Protein AF-A0A354ZIT4-F1 (afdb_monomer_lite)

Sequence (158 aa):
MIDQELSLCSELLLATRAQRTAIVSGDVLRLAQLVSRAEETIRKVRDIEVSIAELAGRFAIESGGERCNDPEAAMAALVASLEEASRAELGKSKSRIAGLLSDIAAANAVNAGLLGDALSYIDNIVRLIASADEDNSIYSRLGILDRKASSAAVDDTA

Secondary structure (DSSP, 8-state):
-HHHHHHHHHHHHHHHHHHHHHHHHT-HHHHHHHHHHHHHHHHHHHHHHHHHHHHHHHHHHHTT------HHHHHHHHHHTS-HHHHHHHHHHHHHHHHHHHHHHHHHHHHHHHHHHHHHHHHHHHHHHHHHHHHTHHHHHHHHHHHHHHHHHHHTT-

Foldseek 3Di:
DLVVLLVLLVVLLVLLLVLVVCLVVVVVVSNVVSVVSNVVSVVVNVVVVVVLLVVLQVVCVVVVHDRPPDSVVSNVVVLVPDDPVVNVVVVVSVVSSVVSVVSSVVSNVVSVVSVVVVVVVVVVVVVVVVVVVVVVVVVVVVVVVVVVVVVVVVVVPD

pLDDT: mean 84.12, std 15.26, range [42.34, 97.25]

Structure (mmCIF, N/CA/C/O backbone):
data_AF-A0A354ZIT4-F1
#
_entry.id   AF-A0A354ZIT4-F1
#
loop_
_atom_site.group_PDB
_atom_site.id
_atom_site.type_symbol
_atom_site.label_atom_id
_atom_site.label_alt_id
_atom_site.label_comp_id
_atom_site.label_asym_id
_atom_site.label_entity_id
_atom_site.label_seq_id
_atom_site.pdbx_PDB_ins_code
_atom_site.Cartn_x
_atom_site.Cartn_y
_atom_site.Cartn_z
_atom_site.occupancy
_atom_site.B_iso_or_equiv
_atom_site.auth_seq_id
_atom_site.auth_comp_id
_atom_site.auth_asym_id
_atom_site.auth_atom_id
_atom_site.pdbx_PDB_model_num
ATOM 1 N N . MET A 1 1 ? -7.933 -8.165 13.883 1.00 79.56 1 MET A N 1
ATOM 2 C CA . MET A 1 1 ? -8.253 -7.428 12.637 1.00 79.56 1 MET A CA 1
ATOM 3 C C . MET A 1 1 ? -7.262 -6.295 12.412 1.00 79.56 1 MET A C 1
ATOM 5 O O . MET A 1 1 ? -6.550 -6.352 11.426 1.00 79.56 1 MET A O 1
ATOM 9 N N . ILE A 1 2 ? -7.103 -5.359 13.352 1.00 85.25 2 ILE A N 1
ATOM 10 C CA . ILE A 1 2 ? -6.092 -4.284 13.249 1.00 85.25 2 ILE A CA 1
ATOM 11 C C . ILE A 1 2 ? -4.645 -4.796 13.185 1.00 85.25 2 ILE A C 1
ATOM 13 O O . ILE A 1 2 ? -3.869 -4.309 12.373 1.00 85.25 2 ILE A O 1
ATOM 17 N N . ASP A 1 3 ? -4.272 -5.817 13.963 1.00 87.56 3 ASP A N 1
ATOM 18 C CA . ASP A 1 3 ? -2.912 -6.383 13.865 1.00 87.56 3 ASP A CA 1
ATOM 19 C C . ASP A 1 3 ? -2.645 -7.037 12.503 1.00 87.56 3 ASP A C 1
ATOM 21 O O . ASP A 1 3 ? -1.522 -7.036 11.999 1.00 87.56 3 ASP A O 1
ATOM 25 N N . GLN A 1 4 ? -3.700 -7.568 11.881 1.00 90.00 4 GLN A N 1
ATOM 26 C CA . GLN A 1 4 ? -3.634 -8.147 10.545 1.00 90.00 4 GLN A CA 1
ATOM 27 C C . GLN A 1 4 ? -3.491 -7.050 9.483 1.00 90.00 4 GLN A C 1
ATOM 29 O O . GLN A 1 4 ? -2.660 -7.184 8.592 1.00 90.00 4 GLN A O 1
ATOM 34 N N . GLU A 1 5 ? -4.232 -5.948 9.611 1.00 91.19 5 GLU A N 1
ATOM 35 C CA . GLU A 1 5 ? -4.075 -4.752 8.777 1.00 91.19 5 GLU A CA 1
ATOM 36 C C . GLU A 1 5 ? -2.648 -4.194 8.876 1.00 91.19 5 GLU A C 1
ATOM 38 O O . GLU A 1 5 ? -1.978 -4.007 7.865 1.00 91.19 5 GLU A O 1
ATOM 43 N N . LEU A 1 6 ? -2.122 -4.055 10.097 1.00 91.75 6 LEU A N 1
ATOM 44 C CA . LEU A 1 6 ? -0.750 -3.617 10.350 1.00 91.75 6 LEU A CA 1
ATOM 45 C C . LEU A 1 6 ? 0.291 -4.534 9.683 1.00 91.75 6 LEU A C 1
ATOM 47 O O . LEU A 1 6 ? 1.276 -4.058 9.103 1.00 91.75 6 LEU A O 1
ATOM 51 N N . SER A 1 7 ? 0.088 -5.851 9.763 1.00 93.81 7 SER A N 1
ATOM 52 C CA . SER A 1 7 ? 0.953 -6.837 9.114 1.00 93.81 7 SER A CA 1
ATOM 53 C C . SER A 1 7 ? 0.910 -6.708 7.589 1.00 93.81 7 SER A C 1
ATOM 55 O O . SER A 1 7 ? 1.969 -6.704 6.960 1.00 93.81 7 SER A O 1
ATOM 57 N N . LEU A 1 8 ? -0.276 -6.525 7.005 1.00 94.31 8 LEU A N 1
ATOM 58 C CA . LEU A 1 8 ? -0.449 -6.338 5.563 1.00 94.31 8 LEU A CA 1
ATOM 59 C C . LEU A 1 8 ? 0.141 -5.009 5.077 1.00 94.31 8 LEU A C 1
ATOM 61 O O . LEU A 1 8 ? 0.819 -4.991 4.054 1.00 94.31 8 LEU A O 1
ATOM 65 N N . CYS A 1 9 ? -0.020 -3.910 5.819 1.00 93.50 9 CYS A N 1
ATOM 66 C CA . CYS A 1 9 ? 0.639 -2.639 5.501 1.00 93.50 9 CYS A CA 1
ATOM 67 C C . CYS A 1 9 ? 2.168 -2.777 5.537 1.00 93.50 9 CYS A C 1
ATOM 69 O O . CYS A 1 9 ? 2.870 -2.231 4.687 1.00 93.50 9 CYS A O 1
ATOM 71 N N . SER A 1 10 ? 2.700 -3.549 6.486 1.00 94.81 10 SER A N 1
ATOM 72 C CA . SER A 1 10 ? 4.139 -3.825 6.551 1.00 94.81 10 SER A CA 1
ATOM 73 C C . SER A 1 10 ? 4.609 -4.650 5.344 1.00 94.81 10 SER A C 1
ATOM 75 O O . SER A 1 10 ? 5.647 -4.349 4.755 1.00 94.81 10 SER A O 1
ATOM 77 N N . GLU A 1 11 ? 3.838 -5.661 4.935 1.00 94.81 11 GLU A N 1
ATOM 78 C CA . GLU A 1 11 ? 4.112 -6.462 3.736 1.00 94.81 11 GLU A CA 1
ATOM 79 C C . GLU A 1 11 ? 4.060 -5.616 2.456 1.00 94.81 11 GLU A C 1
ATOM 81 O O . GLU A 1 11 ? 4.960 -5.707 1.616 1.00 94.81 11 GLU A O 1
ATOM 86 N N . LEU A 1 12 ? 3.054 -4.748 2.331 1.00 95.19 12 LEU A N 1
ATOM 87 C CA . LEU A 1 12 ? 2.901 -3.836 1.201 1.00 95.19 12 LEU A CA 1
ATOM 88 C C . LEU A 1 12 ? 4.093 -2.881 1.093 1.00 95.19 12 LEU A C 1
ATOM 90 O O . LEU A 1 12 ? 4.613 -2.660 -0.002 1.00 95.19 12 LEU A O 1
ATOM 94 N N . LEU A 1 13 ? 4.581 -2.363 2.223 1.00 95.19 13 LEU A N 1
ATOM 95 C CA . LEU A 1 13 ? 5.775 -1.522 2.256 1.00 95.19 13 LEU A CA 1
ATOM 96 C C . LEU A 1 13 ? 7.020 -2.276 1.778 1.00 95.19 13 LEU A C 1
ATOM 98 O O . LEU A 1 13 ? 7.807 -1.735 0.998 1.00 95.19 13 LEU A O 1
ATOM 102 N N . LEU A 1 14 ? 7.201 -3.526 2.208 1.00 94.38 14 LEU A N 1
ATOM 103 C CA . LEU A 1 14 ? 8.316 -4.360 1.752 1.00 94.38 14 LEU A CA 1
ATOM 104 C C . LEU A 1 14 ? 8.240 -4.628 0.245 1.00 94.38 14 LEU A C 1
ATOM 106 O O . LEU A 1 14 ? 9.249 -4.478 -0.446 1.00 94.38 14 LEU A O 1
ATOM 110 N N . ALA A 1 15 ? 7.056 -4.966 -0.275 1.00 93.38 15 ALA A N 1
ATOM 111 C CA . ALA A 1 15 ? 6.841 -5.167 -1.706 1.00 93.38 15 ALA A CA 1
ATOM 112 C C . ALA A 1 15 ? 7.142 -3.887 -2.503 1.00 93.38 15 ALA A C 1
ATOM 114 O O . ALA A 1 15 ? 7.921 -3.925 -3.454 1.00 93.38 15 ALA A O 1
ATOM 115 N N . THR A 1 16 ? 6.615 -2.743 -2.058 1.00 94.00 16 THR A N 1
ATOM 116 C CA . THR A 1 16 ? 6.827 -1.429 -2.693 1.00 94.00 16 THR A CA 1
ATOM 117 C C . THR A 1 16 ? 8.307 -1.042 -2.695 1.00 94.00 16 THR A C 1
ATOM 119 O O . THR A 1 16 ? 8.842 -0.599 -3.708 1.00 94.00 16 THR A O 1
ATOM 122 N N . ARG A 1 17 ? 9.034 -1.271 -1.594 1.00 94.50 17 ARG A N 1
ATOM 123 C CA . ARG A 1 17 ? 10.485 -1.015 -1.543 1.00 94.50 17 ARG A CA 1
ATOM 124 C C . ARG A 1 17 ? 11.274 -1.957 -2.456 1.00 94.50 17 ARG A C 1
ATOM 126 O O . ARG A 1 17 ? 12.231 -1.520 -3.089 1.00 94.50 17 ARG A O 1
ATOM 133 N N . ALA A 1 18 ? 10.875 -3.225 -2.557 1.00 94.50 18 ALA A N 1
ATOM 134 C CA . ALA A 1 18 ? 11.535 -4.202 -3.423 1.00 94.50 18 ALA A CA 1
ATOM 135 C C . ALA A 1 18 ? 11.366 -3.890 -4.921 1.00 94.50 18 ALA A C 1
ATOM 137 O O . ALA A 1 18 ? 12.249 -4.229 -5.713 1.00 94.50 18 ALA A O 1
ATOM 138 N N . GLN A 1 19 ? 10.276 -3.217 -5.314 1.00 95.81 19 GLN A N 1
ATOM 139 C CA . GLN A 1 19 ? 10.062 -2.784 -6.701 1.00 95.81 19 GLN A CA 1
ATOM 140 C C . GLN A 1 19 ? 11.189 -1.869 -7.180 1.00 95.81 19 GLN A C 1
ATOM 142 O O . GLN A 1 19 ? 11.637 -2.024 -8.310 1.00 95.81 19 GLN A O 1
ATOM 147 N N . ARG A 1 20 ? 11.726 -0.993 -6.317 1.00 94.50 20 ARG A N 1
ATOM 148 C CA . ARG A 1 20 ? 12.855 -0.114 -6.660 1.00 94.50 20 ARG A CA 1
ATOM 149 C C . ARG A 1 20 ? 14.040 -0.894 -7.224 1.00 94.50 20 ARG A C 1
ATOM 151 O O . ARG A 1 20 ? 14.607 -0.502 -8.238 1.00 94.50 20 ARG A O 1
ATOM 158 N N . THR A 1 21 ? 14.421 -1.992 -6.572 1.00 93.75 21 THR A N 1
ATOM 159 C CA . THR A 1 21 ? 15.537 -2.827 -7.032 1.00 93.75 21 THR A CA 1
ATOM 160 C C . THR A 1 21 ? 15.233 -3.439 -8.395 1.00 93.75 21 THR A C 1
ATOM 162 O O . THR A 1 21 ? 16.090 -3.387 -9.270 1.00 93.75 21 THR A O 1
ATOM 165 N N . ALA A 1 22 ? 14.014 -3.954 -8.593 1.00 93.75 22 ALA A N 1
ATOM 166 C CA . ALA A 1 22 ? 13.593 -4.516 -9.874 1.00 93.75 22 ALA A CA 1
ATOM 167 C C . ALA A 1 22 ? 13.631 -3.461 -10.996 1.00 93.75 22 ALA A C 1
ATOM 169 O O . ALA A 1 22 ? 14.234 -3.718 -12.036 1.00 93.75 22 ALA A O 1
ATOM 170 N N . ILE A 1 23 ? 13.098 -2.258 -10.742 1.00 94.12 23 ILE A N 1
ATOM 171 C CA . ILE A 1 23 ? 13.099 -1.118 -11.674 1.00 94.12 23 ILE A CA 1
ATOM 172 C C . ILE A 1 23 ? 14.528 -0.756 -12.088 1.00 94.12 23 ILE A C 1
ATOM 174 O O . ILE A 1 23 ? 14.829 -0.720 -13.276 1.00 94.12 23 ILE A O 1
ATOM 178 N N . VAL A 1 24 ? 15.427 -0.545 -11.121 1.00 93.50 24 VAL A N 1
ATOM 179 C CA . VAL A 1 24 ? 16.822 -0.158 -11.403 1.00 93.50 24 VAL A CA 1
ATOM 180 C C . VAL A 1 24 ? 17.573 -1.249 -12.171 1.00 93.50 24 VAL A C 1
ATOM 182 O O . VAL A 1 24 ? 18.397 -0.938 -13.024 1.00 93.50 24 VAL A O 1
ATOM 185 N N . SER A 1 25 ? 17.291 -2.524 -11.896 1.00 94.12 25 SER A N 1
ATOM 186 C CA . SER A 1 25 ? 17.900 -3.648 -12.619 1.00 94.12 25 SER A CA 1
ATOM 187 C C . SER A 1 25 ? 17.276 -3.939 -13.990 1.00 94.12 25 SER A C 1
ATOM 189 O O . SER A 1 25 ? 17.788 -4.794 -14.708 1.00 94.12 25 SER A O 1
ATOM 191 N N . GLY A 1 26 ? 16.167 -3.279 -14.346 1.00 91.38 26 GLY A N 1
ATOM 192 C CA . GLY A 1 26 ? 15.403 -3.588 -15.558 1.00 91.38 26 GLY A CA 1
ATOM 193 C C . GLY A 1 26 ? 14.711 -4.958 -15.532 1.00 91.38 26 GLY A C 1
ATOM 194 O O . GLY A 1 26 ? 14.322 -5.469 -16.580 1.00 91.38 26 GLY A O 1
ATOM 195 N N . ASP A 1 27 ? 14.548 -5.574 -14.357 1.00 96.12 27 ASP A N 1
ATOM 196 C CA . ASP A 1 27 ? 13.903 -6.880 -14.201 1.00 96.12 27 ASP A CA 1
ATOM 197 C C . ASP A 1 27 ? 12.375 -6.724 -14.224 1.00 96.12 27 ASP A C 1
ATOM 199 O O . ASP A 1 27 ? 11.698 -6.634 -13.193 1.00 96.12 27 ASP A O 1
ATOM 203 N N . VAL A 1 28 ? 11.832 -6.658 -15.441 1.00 93.88 28 VAL A N 1
ATOM 204 C CA . VAL A 1 28 ? 10.401 -6.444 -15.696 1.00 93.88 28 VAL A CA 1
ATOM 205 C C . VAL A 1 28 ? 9.547 -7.597 -15.158 1.00 93.88 28 VAL A C 1
ATOM 207 O O . VAL A 1 28 ? 8.448 -7.365 -14.653 1.00 93.88 28 VAL A O 1
ATOM 210 N N . LEU A 1 29 ? 10.046 -8.837 -15.211 1.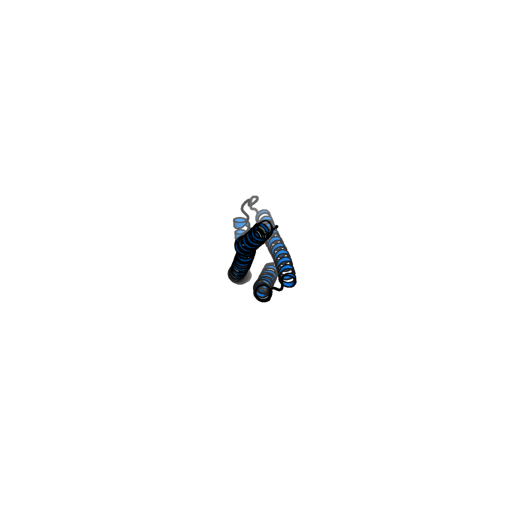00 96.12 29 LEU A N 1
ATOM 211 C CA . LEU A 1 29 ? 9.315 -10.012 -14.724 1.00 96.12 29 LEU A CA 1
ATOM 212 C C . LEU A 1 29 ? 9.150 -9.965 -13.205 1.00 96.12 29 LEU A C 1
ATOM 214 O O . LEU A 1 29 ? 8.042 -10.134 -12.689 1.00 96.12 29 LEU A O 1
ATOM 218 N N . ARG A 1 30 ? 10.235 -9.682 -12.480 1.00 94.94 30 ARG A N 1
ATOM 219 C CA . ARG A 1 30 ? 10.184 -9.506 -11.028 1.00 94.94 30 ARG A CA 1
ATOM 220 C C . ARG A 1 30 ? 9.340 -8.301 -10.634 1.00 94.94 30 ARG A C 1
ATOM 222 O O . ARG A 1 30 ? 8.608 -8.377 -9.647 1.00 94.94 30 ARG A O 1
ATOM 229 N N . LEU A 1 31 ? 9.411 -7.206 -11.391 1.00 95.06 31 LEU A N 1
ATOM 230 C CA . LEU A 1 31 ? 8.566 -6.039 -11.155 1.00 95.06 31 LEU A CA 1
ATOM 231 C C . LEU A 1 31 ? 7.076 -6.402 -11.259 1.00 95.06 31 LEU A C 1
ATOM 233 O O . LEU A 1 31 ? 6.318 -6.094 -10.342 1.00 95.06 31 LEU A O 1
ATOM 237 N N . ALA A 1 32 ? 6.669 -7.130 -12.303 1.00 95.00 32 ALA A N 1
ATOM 238 C CA . ALA A 1 32 ? 5.284 -7.572 -12.483 1.00 95.00 32 ALA A CA 1
ATOM 239 C C . ALA A 1 32 ? 4.788 -8.471 -11.333 1.00 95.00 32 ALA A C 1
ATOM 241 O O . ALA A 1 32 ? 3.664 -8.309 -10.849 1.00 95.00 32 ALA A O 1
ATOM 242 N N . GLN A 1 33 ? 5.637 -9.381 -10.842 1.00 96.94 33 GLN A N 1
ATOM 243 C CA . GLN A 1 33 ? 5.322 -10.220 -9.678 1.00 96.94 33 GLN A CA 1
ATOM 244 C C . GLN A 1 33 ? 5.124 -9.388 -8.403 1.00 96.94 33 GLN A C 1
ATOM 246 O O . GLN A 1 33 ? 4.176 -9.615 -7.651 1.00 96.94 33 GLN A O 1
ATOM 251 N N . LEU A 1 34 ? 6.001 -8.409 -8.160 1.00 95.75 34 LEU A N 1
ATOM 252 C CA . LEU A 1 34 ? 5.914 -7.527 -6.994 1.00 95.75 34 LEU A CA 1
ATOM 253 C C . LEU A 1 34 ? 4.674 -6.629 -7.038 1.00 95.75 34 LEU A C 1
ATOM 255 O O . LEU A 1 34 ? 4.055 -6.411 -5.999 1.00 95.75 34 LEU A O 1
ATOM 259 N N . VAL A 1 35 ? 4.302 -6.127 -8.218 1.00 94.94 35 VAL A N 1
ATOM 260 C CA . VAL A 1 35 ? 3.062 -5.360 -8.420 1.00 94.94 35 VAL A CA 1
ATOM 261 C C . VAL A 1 35 ? 1.841 -6.235 -8.150 1.00 94.94 35 VAL A C 1
ATOM 263 O O . VAL A 1 35 ? 1.003 -5.859 -7.338 1.00 94.94 35 VAL A O 1
ATOM 266 N N . SER A 1 36 ? 1.788 -7.441 -8.721 1.00 95.62 36 SER A N 1
ATOM 267 C CA . SER A 1 36 ? 0.669 -8.373 -8.502 1.00 95.62 36 SER A CA 1
ATOM 268 C C . SER A 1 36 ? 0.479 -8.704 -7.017 1.00 95.62 36 SER A C 1
ATOM 270 O O . SER A 1 36 ? -0.643 -8.709 -6.509 1.00 95.62 36 SER A O 1
ATOM 272 N N . ARG A 1 37 ? 1.585 -8.926 -6.289 1.00 95.06 37 ARG A N 1
ATOM 273 C CA . ARG A 1 37 ? 1.556 -9.134 -4.835 1.00 95.06 37 ARG A CA 1
ATOM 274 C C . ARG A 1 37 ? 1.041 -7.901 -4.096 1.00 95.06 37 ARG A C 1
ATOM 276 O O . ARG A 1 37 ? 0.198 -8.042 -3.219 1.00 95.06 37 ARG A O 1
ATOM 283 N N . ALA A 1 38 ? 1.517 -6.707 -4.449 1.00 94.62 38 ALA A N 1
ATOM 284 C CA . ALA A 1 38 ? 1.052 -5.462 -3.842 1.00 94.62 38 ALA A CA 1
ATOM 285 C C . ALA A 1 38 ? -0.460 -5.257 -4.047 1.00 94.62 38 ALA A C 1
ATOM 287 O O . ALA A 1 38 ? -1.164 -4.935 -3.095 1.00 94.62 38 ALA A O 1
ATOM 288 N N . GLU A 1 39 ? -0.981 -5.517 -5.248 1.00 95.50 39 GLU A N 1
ATOM 289 C CA . GLU A 1 39 ? -2.417 -5.436 -5.550 1.00 95.50 39 GLU A CA 1
ATOM 290 C C . GLU A 1 39 ? -3.252 -6.445 -4.755 1.00 95.50 39 GLU A C 1
ATOM 292 O O . GLU A 1 39 ? -4.370 -6.143 -4.333 1.00 95.50 39 GLU A O 1
ATOM 297 N N . GLU A 1 40 ? -2.739 -7.659 -4.551 1.00 96.19 40 GLU A N 1
ATOM 298 C CA . GLU A 1 40 ? -3.389 -8.654 -3.697 1.00 96.19 40 GLU A CA 1
ATOM 299 C C . GLU A 1 40 ? -3.407 -8.207 -2.230 1.00 96.19 40 GLU A C 1
ATOM 301 O O . GLU A 1 40 ? -4.441 -8.299 -1.568 1.00 96.19 40 GLU A O 1
ATOM 306 N N . THR A 1 41 ? -2.293 -7.672 -1.724 1.00 93.94 41 THR A N 1
ATOM 307 C CA . THR A 1 41 ? -2.214 -7.133 -0.362 1.00 93.94 41 THR A CA 1
ATOM 308 C C . THR A 1 41 ? -3.167 -5.951 -0.171 1.00 93.94 41 THR A C 1
ATOM 310 O O . THR A 1 41 ? -3.874 -5.912 0.831 1.00 93.94 41 THR A O 1
ATOM 313 N N . ILE A 1 42 ? -3.264 -5.032 -1.139 1.00 93.88 42 ILE A N 1
ATOM 314 C CA . ILE A 1 42 ? -4.208 -3.900 -1.102 1.00 93.88 42 ILE A CA 1
ATOM 315 C C . ILE A 1 42 ? -5.657 -4.393 -1.025 1.00 93.88 42 ILE A C 1
ATOM 317 O O . ILE A 1 42 ? -6.437 -3.877 -0.226 1.00 93.88 42 ILE A O 1
ATOM 321 N N . ARG A 1 43 ? -6.019 -5.418 -1.809 1.00 95.25 43 ARG A N 1
ATOM 322 C CA . ARG A 1 43 ? -7.354 -6.032 -1.734 1.00 95.25 43 ARG A CA 1
ATOM 323 C C . ARG A 1 43 ? -7.646 -6.577 -0.335 1.00 95.25 43 ARG A C 1
ATOM 325 O O . ARG A 1 43 ? -8.686 -6.257 0.225 1.00 95.25 43 ARG A O 1
ATOM 332 N N . LYS A 1 44 ? -6.696 -7.296 0.270 1.00 94.69 44 LYS A N 1
ATOM 333 C CA . LYS A 1 44 ? -6.840 -7.823 1.639 1.00 94.69 44 LYS A CA 1
ATOM 334 C C . LYS A 1 44 ? -6.986 -6.720 2.691 1.00 94.69 44 LYS A C 1
ATOM 336 O O . LYS A 1 44 ? -7.776 -6.879 3.615 1.00 94.69 44 LYS A O 1
ATOM 341 N N . VAL A 1 45 ? -6.241 -5.617 2.565 1.00 93.25 45 VAL A N 1
ATOM 342 C CA . VAL A 1 45 ? -6.387 -4.451 3.458 1.00 93.25 45 VAL A CA 1
ATOM 343 C C . VAL A 1 45 ? -7.799 -3.882 3.344 1.00 93.25 45 VAL A C 1
ATOM 345 O O . VAL A 1 45 ? -8.474 -3.727 4.358 1.00 93.25 45 VAL A O 1
ATOM 348 N N . ARG A 1 46 ? -8.288 -3.675 2.116 1.00 92.69 46 ARG A N 1
ATOM 349 C CA . ARG A 1 46 ? -9.644 -3.172 1.870 1.00 92.69 46 ARG A CA 1
ATOM 350 C C . ARG A 1 46 ? -10.724 -4.082 2.460 1.00 92.69 46 ARG A C 1
ATOM 352 O O . ARG A 1 46 ? -11.676 -3.587 3.055 1.00 92.69 46 ARG A O 1
ATOM 359 N N . ASP A 1 47 ? -10.581 -5.398 2.323 1.00 94.12 47 ASP A N 1
ATOM 360 C CA . ASP A 1 47 ? -11.539 -6.358 2.886 1.00 94.12 47 ASP A CA 1
ATOM 361 C C . ASP A 1 47 ? -11.589 -6.275 4.422 1.00 94.12 47 ASP A C 1
ATOM 363 O O . ASP A 1 47 ? -12.664 -6.373 5.024 1.00 94.12 47 ASP A O 1
ATOM 367 N N . ILE A 1 48 ? -10.440 -6.044 5.071 1.00 92.19 48 ILE A N 1
ATOM 368 C CA . ILE A 1 48 ? -10.377 -5.810 6.518 1.00 92.19 48 ILE A CA 1
ATOM 369 C C . ILE A 1 48 ? -11.064 -4.495 6.880 1.00 92.19 48 ILE A C 1
ATOM 371 O O . ILE A 1 48 ? -11.891 -4.500 7.787 1.00 92.19 48 ILE A O 1
ATOM 375 N N . GLU A 1 49 ? -10.782 -3.398 6.177 1.00 90.12 49 GLU A N 1
ATOM 376 C CA . GLU A 1 49 ? -11.414 -2.096 6.433 1.00 90.12 49 GLU A CA 1
ATOM 377 C C . GLU A 1 49 ? -12.945 -2.176 6.329 1.00 90.12 49 GLU A C 1
ATOM 379 O O . GLU A 1 49 ? -13.652 -1.709 7.226 1.00 90.12 49 GLU A O 1
ATOM 384 N N . VAL A 1 50 ? -13.461 -2.843 5.290 1.00 91.69 50 VAL A N 1
ATOM 385 C CA . VAL A 1 50 ? -14.900 -3.105 5.124 1.00 91.69 50 VAL A CA 1
ATOM 386 C C . VAL A 1 50 ? -15.437 -3.919 6.300 1.00 91.69 50 VAL A C 1
ATOM 388 O O . VAL A 1 50 ? -16.437 -3.539 6.906 1.00 91.69 50 VAL A O 1
ATOM 391 N N . SER A 1 51 ? -14.744 -4.990 6.687 1.00 90.88 51 SER A N 1
ATOM 392 C CA . SER A 1 51 ? -15.161 -5.840 7.807 1.00 90.88 51 SER A CA 1
ATOM 393 C C . SER A 1 51 ? -15.180 -5.085 9.147 1.00 90.88 51 SER A C 1
ATOM 395 O O . SER A 1 51 ? -16.053 -5.326 9.985 1.00 90.88 51 SER A O 1
ATOM 397 N N . ILE A 1 52 ? -14.231 -4.166 9.374 1.00 88.75 52 ILE A N 1
ATOM 398 C CA . ILE A 1 52 ? -14.199 -3.312 10.572 1.00 88.75 52 ILE A CA 1
ATOM 399 C C . ILE A 1 52 ? -15.377 -2.326 10.537 1.00 88.75 52 ILE A C 1
ATOM 401 O O . ILE A 1 52 ? -16.058 -2.161 11.551 1.00 88.75 52 ILE A O 1
ATOM 405 N N . ALA A 1 53 ? -15.663 -1.709 9.388 1.00 87.56 53 ALA A N 1
ATOM 406 C CA . ALA A 1 53 ? -16.806 -0.810 9.231 1.00 87.56 53 ALA A CA 1
ATOM 407 C C . ALA A 1 53 ? -18.148 -1.531 9.468 1.00 87.56 53 ALA A C 1
ATOM 409 O O . ALA A 1 53 ? -19.013 -1.016 10.174 1.00 87.56 53 ALA A O 1
ATOM 410 N N . GLU A 1 54 ? -18.306 -2.755 8.960 1.00 89.50 54 GLU A N 1
ATOM 411 C CA . GLU A 1 54 ? -19.488 -3.590 9.208 1.00 89.50 54 GLU A CA 1
ATOM 412 C C . GLU A 1 54 ? -19.644 -3.975 10.684 1.00 89.50 54 GLU A C 1
ATOM 414 O O . GLU A 1 54 ? -20.761 -4.057 11.201 1.00 89.50 54 GLU A O 1
ATOM 419 N N . LEU A 1 55 ? -18.537 -4.239 11.384 1.00 89.00 55 LEU A N 1
ATOM 420 C CA . LEU A 1 55 ? -18.554 -4.510 12.821 1.00 89.00 55 LEU A CA 1
ATOM 421 C C . LEU A 1 55 ? -18.978 -3.268 13.614 1.00 89.00 55 LEU A C 1
ATOM 423 O O . LEU A 1 55 ? -19.838 -3.374 14.486 1.00 89.00 55 LEU A O 1
ATOM 427 N N . ALA A 1 56 ? -18.443 -2.095 13.272 1.00 87.19 56 ALA A N 1
ATOM 428 C CA . ALA A 1 56 ? -18.843 -0.829 13.880 1.00 87.19 56 ALA A CA 1
ATOM 429 C C . ALA A 1 56 ? -20.327 -0.509 13.630 1.00 87.19 56 ALA A C 1
ATOM 431 O O . ALA A 1 56 ? -21.044 -0.127 14.553 1.00 87.19 56 ALA A O 1
ATOM 432 N N . GLY A 1 57 ? -20.815 -0.733 12.406 1.00 86.12 57 GLY A N 1
ATOM 433 C CA . GLY A 1 57 ? -22.224 -0.545 12.057 1.00 86.12 57 GLY A CA 1
ATOM 434 C C . GLY A 1 57 ? -23.163 -1.468 12.838 1.00 86.12 57 GLY A C 1
ATOM 435 O O . GLY A 1 57 ? -24.180 -1.012 13.359 1.00 86.12 57 GLY A O 1
ATOM 436 N N . ARG A 1 58 ? -22.812 -2.755 12.981 1.00 87.00 58 ARG A N 1
ATOM 437 C CA . ARG A 1 58 ? -23.575 -3.707 13.810 1.00 87.00 58 ARG A CA 1
ATOM 438 C C . ARG A 1 58 ? -23.615 -3.281 15.274 1.00 87.00 58 ARG A C 1
ATOM 440 O O . ARG A 1 58 ? -24.693 -3.238 15.859 1.00 87.00 58 ARG A O 1
ATOM 447 N N . PHE A 1 59 ? -22.469 -2.889 15.825 1.00 86.12 59 PHE A N 1
ATOM 448 C CA . PHE A 1 59 ? -22.375 -2.407 17.200 1.00 86.12 59 PHE A CA 1
ATOM 449 C C . PHE A 1 59 ? -23.270 -1.184 17.459 1.00 86.12 59 PHE A C 1
ATOM 451 O O . PHE A 1 59 ? -23.948 -1.119 18.485 1.00 86.12 59 PHE A O 1
ATOM 458 N N . ALA A 1 60 ? -23.317 -0.231 16.521 1.00 82.75 60 ALA A N 1
ATOM 459 C CA . ALA A 1 60 ? -24.157 0.961 16.638 1.00 82.75 60 ALA A CA 1
ATOM 460 C C . ALA A 1 60 ? -25.662 0.627 16.687 1.00 82.75 60 ALA A C 1
ATOM 462 O O . ALA A 1 60 ? -26.401 1.243 17.455 1.00 82.75 60 ALA A O 1
ATOM 463 N N . ILE A 1 61 ? -26.104 -0.374 15.915 1.00 82.81 61 ILE A N 1
ATOM 464 C CA . ILE A 1 61 ? -27.493 -0.863 15.920 1.00 82.81 61 ILE A CA 1
ATOM 465 C C . ILE A 1 61 ? -27.815 -1.573 17.245 1.00 82.81 61 ILE A C 1
ATOM 467 O O . ILE A 1 61 ? -28.856 -1.324 17.848 1.00 82.81 61 ILE A O 1
ATOM 471 N N . GLU A 1 62 ? -26.924 -2.450 17.713 1.00 83.88 62 GLU A N 1
ATOM 472 C CA . GLU A 1 62 ? -27.122 -3.237 18.941 1.00 83.88 62 GLU A CA 1
ATOM 473 C C . GLU A 1 62 ? -27.106 -2.375 20.211 1.00 83.88 62 GLU A C 1
ATOM 475 O O . GLU A 1 62 ? -27.819 -2.668 21.169 1.00 83.88 62 GLU A O 1
ATOM 480 N N . SER A 1 63 ? -26.354 -1.272 20.203 1.00 76.75 63 SER A N 1
ATOM 481 C CA . SER A 1 63 ? -26.231 -0.342 21.334 1.00 76.75 63 SER A CA 1
ATOM 482 C C . SER A 1 63 ? -27.422 0.622 21.483 1.00 76.75 63 SER A C 1
ATOM 484 O O . SER A 1 63 ? -27.347 1.583 22.247 1.00 76.75 63 SER A O 1
ATOM 486 N N . GLY A 1 64 ? -28.529 0.377 20.771 1.00 65.06 64 GLY A N 1
ATOM 487 C CA . GLY A 1 64 ? -29.770 1.152 20.876 1.00 65.06 64 GLY A CA 1
ATOM 488 C C . GLY A 1 64 ? -29.821 2.412 20.007 1.00 65.06 64 GLY A C 1
ATOM 489 O O . GLY A 1 64 ? -30.701 3.249 20.210 1.00 65.06 64 GLY A O 1
ATOM 490 N N . GLY A 1 65 ? -28.894 2.562 19.056 1.00 63.09 65 GLY A N 1
ATOM 491 C CA . GLY A 1 65 ? -28.907 3.640 18.070 1.00 63.09 65 GLY A CA 1
ATOM 492 C C . GLY A 1 65 ? -29.804 3.335 16.866 1.00 63.09 65 GLY A C 1
ATOM 493 O O . GLY A 1 65 ? -30.014 2.182 16.489 1.00 63.09 65 GLY A O 1
ATOM 494 N N . GLU A 1 66 ? -30.310 4.388 16.220 1.00 58.78 66 GLU A N 1
ATOM 495 C CA . GLU A 1 66 ? -30.838 4.293 14.854 1.00 58.78 66 GLU A CA 1
ATOM 496 C C . GLU A 1 66 ? -29.737 3.774 13.912 1.00 58.78 66 GLU A C 1
ATOM 498 O O . GLU A 1 66 ? -28.551 3.911 14.223 1.00 58.78 66 GLU A O 1
ATOM 503 N N . ARG A 1 67 ? -30.097 3.188 12.755 1.00 58.25 67 ARG A N 1
ATOM 504 C CA . ARG A 1 67 ? -29.106 2.816 11.727 1.00 58.25 67 ARG A CA 1
ATOM 505 C C . ARG A 1 67 ? -28.205 4.022 11.468 1.00 58.25 67 ARG A C 1
ATOM 507 O O . ARG A 1 67 ? -28.629 4.997 10.851 1.00 58.25 67 ARG A O 1
ATOM 514 N N . CYS A 1 68 ? -26.971 3.950 11.954 1.00 57.47 68 CYS A N 1
ATOM 515 C CA . CYS A 1 68 ? -26.005 5.002 11.732 1.00 57.47 68 CYS A CA 1
ATOM 516 C C . CYS A 1 68 ? -25.589 4.900 10.264 1.00 57.47 68 CYS A C 1
ATOM 518 O O . CYS A 1 68 ? -24.831 4.011 9.884 1.00 57.47 68 CYS A O 1
ATOM 520 N N . ASN A 1 69 ? -26.159 5.763 9.421 1.00 66.31 69 ASN A N 1
ATOM 521 C CA . ASN A 1 69 ? -25.803 5.843 8.002 1.00 66.31 69 ASN A CA 1
ATOM 522 C C . ASN A 1 69 ? -24.398 6.438 7.797 1.00 66.31 69 ASN A C 1
ATOM 524 O O . ASN A 1 69 ? -23.904 6.452 6.673 1.00 66.31 69 ASN A O 1
ATOM 528 N N . ASP A 1 70 ? -23.773 6.925 8.872 1.00 79.69 70 ASP A N 1
ATOM 529 C CA . ASP A 1 70 ? -22.412 7.439 8.884 1.00 79.69 70 ASP A CA 1
ATOM 530 C C . ASP A 1 70 ? -21.442 6.402 9.498 1.00 79.69 70 ASP A C 1
ATOM 532 O O . ASP A 1 70 ? -21.479 6.151 10.710 1.00 79.69 70 ASP A O 1
ATOM 536 N N . PRO A 1 71 ? -20.564 5.781 8.687 1.00 77.31 71 PRO A N 1
ATOM 537 C CA . PRO A 1 71 ? -19.592 4.807 9.172 1.00 77.31 71 PRO A CA 1
ATOM 538 C C . PRO A 1 71 ? -18.553 5.417 10.125 1.00 77.31 71 PRO A C 1
ATOM 540 O O . PRO A 1 71 ? -18.039 4.701 10.988 1.00 77.31 71 PRO A O 1
ATOM 543 N N . GLU A 1 72 ? -18.254 6.717 10.024 1.00 82.12 72 GLU A N 1
ATOM 544 C CA . GLU A 1 72 ? -17.311 7.379 10.933 1.00 82.12 72 GLU A CA 1
ATOM 545 C C . GLU A 1 72 ? -17.907 7.519 12.335 1.00 82.12 72 GLU A C 1
ATOM 547 O O . GLU A 1 72 ? -17.255 7.177 13.326 1.00 82.12 72 GLU A O 1
ATOM 552 N N . ALA A 1 73 ? -19.170 7.936 12.428 1.00 82.06 73 ALA A N 1
ATOM 553 C CA . ALA A 1 73 ? -19.891 8.008 13.694 1.00 82.06 73 ALA A CA 1
ATOM 554 C C . ALA A 1 73 ? -20.064 6.623 14.347 1.00 82.06 73 ALA A C 1
ATOM 556 O O . ALA A 1 73 ? -19.856 6.484 15.557 1.00 82.06 73 ALA A O 1
ATOM 557 N N . ALA A 1 74 ? -20.361 5.580 13.563 1.00 83.88 74 ALA A N 1
ATOM 558 C CA . ALA A 1 74 ? -20.435 4.204 14.063 1.00 83.88 74 ALA A CA 1
ATOM 559 C C . ALA A 1 74 ? -19.086 3.725 14.632 1.00 83.88 74 ALA A C 1
ATOM 561 O O . ALA A 1 74 ? -19.025 3.116 15.703 1.00 83.88 74 ALA A O 1
ATOM 562 N N . MET A 1 75 ? -17.985 4.050 13.948 1.00 85.12 75 MET A N 1
ATOM 563 C CA . MET A 1 75 ? -16.634 3.746 14.417 1.00 85.12 75 MET A CA 1
ATOM 564 C C . MET A 1 75 ? -16.291 4.512 15.699 1.00 85.12 75 MET A C 1
ATOM 566 O O . MET A 1 75 ? -15.710 3.940 16.619 1.00 85.12 75 MET A O 1
ATOM 570 N N . ALA A 1 76 ? -16.655 5.792 15.790 1.00 85.38 76 ALA A N 1
ATOM 571 C CA .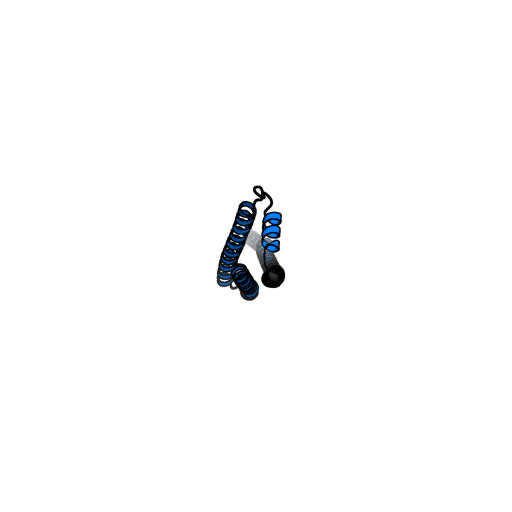 ALA A 1 76 ? -16.425 6.600 16.983 1.00 85.38 76 ALA A CA 1
ATOM 572 C C . ALA A 1 76 ? -17.168 6.036 18.205 1.00 85.38 76 ALA A C 1
ATOM 574 O O . ALA A 1 76 ? -16.580 5.937 19.283 1.00 85.38 76 ALA A O 1
ATOM 575 N N . ALA A 1 77 ? -18.419 5.600 18.026 1.00 84.25 77 ALA A N 1
ATOM 576 C CA . ALA A 1 77 ? -19.204 4.951 19.074 1.00 84.25 77 ALA A CA 1
ATOM 577 C C . ALA A 1 77 ? -18.564 3.634 19.547 1.00 84.25 77 ALA A C 1
ATOM 579 O O . ALA A 1 77 ? -18.416 3.425 20.752 1.00 84.25 77 ALA A O 1
ATOM 580 N N . LEU A 1 78 ? -18.109 2.790 18.612 1.00 86.06 78 LEU A N 1
ATOM 581 C CA . LEU A 1 78 ? -17.381 1.557 18.929 1.00 86.06 78 LEU A CA 1
ATOM 582 C C . LEU A 1 78 ? -16.085 1.842 19.704 1.00 86.06 78 LEU A C 1
ATOM 584 O O . LEU A 1 78 ? -15.756 1.147 20.657 1.00 86.06 78 LEU A O 1
ATOM 588 N N . VAL A 1 79 ? -15.327 2.871 19.322 1.00 87.25 79 VAL A N 1
ATOM 589 C CA . VAL A 1 79 ? -14.082 3.235 20.020 1.00 87.25 79 VAL A CA 1
ATOM 590 C C . VAL A 1 79 ? -14.359 3.803 21.416 1.00 87.25 79 VAL A C 1
ATOM 592 O O . VAL A 1 79 ? -13.586 3.567 22.351 1.00 87.25 79 VAL A O 1
ATOM 595 N N . ALA A 1 80 ? -15.457 4.541 21.576 1.00 87.19 80 ALA A N 1
ATOM 596 C CA . ALA A 1 80 ? -15.873 5.092 22.859 1.00 87.19 80 ALA A CA 1
ATOM 597 C C . ALA A 1 80 ? -16.284 3.997 23.856 1.00 87.19 80 ALA A C 1
ATOM 599 O O . ALA A 1 80 ? -16.019 4.148 25.047 1.00 87.19 80 ALA A O 1
ATOM 600 N N . SER A 1 81 ? -16.853 2.880 23.389 1.00 87.44 81 SER A N 1
ATOM 601 C CA . SER A 1 81 ? -17.249 1.760 24.253 1.00 87.44 81 SER A CA 1
ATOM 602 C C . SER A 1 81 ? -16.091 0.874 24.720 1.00 87.44 81 SER A C 1
ATOM 604 O O . SER A 1 81 ? -16.289 0.033 25.592 1.00 87.44 81 SER A O 1
ATOM 606 N N . LEU A 1 82 ? -14.894 1.022 24.143 1.00 89.25 82 LEU A N 1
ATOM 607 C CA . LEU A 1 82 ? -13.709 0.271 24.564 1.00 89.25 82 LEU A CA 1
ATOM 608 C C . LEU A 1 82 ? -13.173 0.780 25.906 1.00 89.25 82 LEU A C 1
ATOM 610 O O . LEU A 1 82 ? -13.207 1.980 26.191 1.00 89.25 82 LEU A O 1
ATOM 614 N N . GLU A 1 83 ? -12.593 -0.132 26.685 1.00 92.56 83 GLU A N 1
ATOM 615 C CA . GLU A 1 83 ? -11.809 0.212 27.871 1.00 92.56 83 GLU A CA 1
ATOM 616 C C . GLU A 1 83 ? -10.592 1.074 27.502 1.00 92.56 83 GLU A C 1
ATOM 618 O O . GLU A 1 83 ? -10.046 0.980 26.400 1.00 92.56 83 GLU A O 1
ATOM 623 N N . GLU A 1 84 ? -10.126 1.893 28.448 1.00 90.12 84 GLU A N 1
ATOM 624 C CA . GLU A 1 84 ? -9.037 2.852 28.218 1.00 90.12 84 GLU A CA 1
ATOM 625 C C . GLU A 1 84 ? -7.756 2.179 27.697 1.00 90.12 84 GLU A C 1
ATOM 627 O O . GLU A 1 84 ? -7.117 2.681 26.771 1.00 90.12 84 GLU A O 1
ATOM 632 N N . ALA A 1 85 ? -7.413 1.001 28.233 1.00 89.25 85 ALA A N 1
ATOM 633 C CA . ALA A 1 85 ? -6.253 0.229 27.791 1.00 89.25 85 ALA A CA 1
ATOM 634 C C . ALA A 1 85 ? -6.371 -0.194 26.315 1.00 89.25 85 ALA A C 1
ATOM 636 O O . ALA A 1 85 ? -5.453 0.042 25.527 1.00 89.25 85 ALA A O 1
ATOM 637 N N . SER A 1 86 ? -7.521 -0.747 25.919 1.00 88.19 86 SER A N 1
ATOM 638 C CA . SER A 1 86 ? -7.791 -1.169 24.539 1.00 88.19 86 SER A CA 1
ATOM 639 C C . SER A 1 86 ? -7.879 0.016 23.577 1.00 88.19 86 SER A C 1
ATOM 641 O O . SER A 1 86 ? -7.405 -0.066 22.444 1.00 88.19 86 SER A O 1
ATOM 643 N N . ARG A 1 87 ? -8.433 1.150 24.022 1.00 89.31 87 ARG A N 1
ATOM 644 C CA . ARG A 1 87 ? -8.478 2.387 23.232 1.00 89.31 87 ARG A CA 1
ATOM 645 C C . ARG A 1 87 ? -7.075 2.942 22.976 1.00 89.31 87 ARG A C 1
ATOM 647 O O . ARG A 1 87 ? -6.768 3.342 21.851 1.00 89.31 87 ARG A O 1
ATOM 654 N N . ALA A 1 88 ? -6.212 2.930 23.991 1.00 89.75 88 ALA A N 1
ATOM 655 C CA . ALA A 1 88 ? -4.824 3.359 23.862 1.00 89.75 88 ALA A CA 1
ATOM 656 C C . ALA A 1 88 ? -4.026 2.450 22.912 1.00 89.75 88 ALA A C 1
ATOM 658 O O . ALA A 1 88 ? -3.246 2.941 22.094 1.00 89.75 88 ALA A O 1
ATOM 659 N N . GLU A 1 89 ? -4.227 1.133 22.986 1.00 89.56 89 GLU A N 1
ATOM 660 C CA . GLU A 1 89 ? -3.597 0.169 22.078 1.00 89.56 89 GLU A CA 1
ATOM 661 C C . GLU A 1 89 ? -4.061 0.356 20.628 1.00 89.56 89 GLU A C 1
ATOM 663 O O . GLU A 1 89 ? -3.232 0.477 19.724 1.00 89.56 89 GLU A O 1
ATOM 668 N N . LEU A 1 90 ? -5.369 0.516 20.412 1.00 88.50 90 LEU A N 1
ATOM 669 C CA . LEU A 1 90 ? -5.935 0.849 19.107 1.00 88.50 90 LEU A CA 1
ATOM 670 C C . LEU A 1 90 ? -5.323 2.133 18.528 1.00 88.50 90 LEU A C 1
ATOM 672 O O . LEU A 1 90 ? -4.969 2.177 17.349 1.00 88.50 90 LEU A O 1
ATOM 676 N N . GLY A 1 91 ? -5.175 3.173 19.354 1.00 89.38 91 GLY A N 1
ATOM 677 C CA . GLY A 1 91 ? -4.544 4.433 18.960 1.00 89.38 91 GLY A CA 1
ATOM 678 C C . GLY A 1 91 ? -3.096 4.251 18.497 1.00 89.38 91 GLY A C 1
ATOM 679 O O . GLY A 1 91 ? -2.706 4.792 17.460 1.00 89.38 91 GLY A O 1
ATOM 680 N N . LYS A 1 92 ? -2.309 3.432 19.210 1.00 92.25 92 LYS A N 1
ATOM 681 C CA . LYS A 1 92 ? -0.931 3.091 18.813 1.00 92.25 92 LYS A CA 1
ATOM 682 C C . LYS A 1 92 ? -0.897 2.363 17.472 1.00 92.25 92 LYS A C 1
ATOM 684 O O . LYS A 1 92 ? -0.105 2.733 16.604 1.00 92.25 92 LYS A O 1
ATOM 689 N N . SER A 1 93 ? -1.761 1.369 17.278 1.00 91.19 93 SER A N 1
ATOM 690 C CA . SER A 1 93 ? -1.816 0.615 16.024 1.00 91.19 93 SER A CA 1
ATOM 691 C C . SER A 1 93 ? -2.239 1.495 14.846 1.00 91.19 93 SER A C 1
ATOM 693 O O . SER A 1 93 ? -1.578 1.465 13.811 1.00 91.19 93 SER A O 1
ATOM 695 N N . LYS A 1 94 ? -3.243 2.367 15.019 1.00 90.88 94 LYS A N 1
ATOM 696 C CA . LYS A 1 94 ? -3.651 3.348 13.995 1.00 90.88 94 LYS A CA 1
ATOM 697 C C . LYS A 1 94 ? -2.524 4.310 13.626 1.00 90.88 94 LYS A C 1
ATOM 699 O O . LYS A 1 94 ? -2.268 4.531 12.446 1.00 90.88 94 LYS A O 1
ATOM 704 N N . SER A 1 95 ? -1.814 4.848 14.619 1.00 93.56 95 SER A N 1
ATOM 705 C CA . SER A 1 95 ? -0.656 5.718 14.378 1.00 93.56 95 SER A CA 1
ATOM 706 C C . SER A 1 95 ? 0.435 4.998 13.582 1.00 93.56 95 SER A C 1
ATOM 708 O O . SER A 1 95 ? 1.007 5.564 12.650 1.00 93.56 95 SER A O 1
ATOM 710 N N . ARG A 1 96 ? 0.685 3.724 13.897 1.00 94.31 96 ARG A N 1
ATOM 711 C CA . ARG A 1 96 ? 1.673 2.915 13.185 1.00 94.31 96 ARG A CA 1
ATOM 712 C C . ARG A 1 96 ? 1.250 2.609 11.747 1.00 94.31 96 ARG A C 1
ATOM 714 O O . ARG A 1 96 ? 2.086 2.711 10.855 1.00 94.31 96 ARG A O 1
ATOM 721 N N . ILE A 1 97 ? -0.023 2.288 11.514 1.00 93.12 97 ILE A N 1
ATOM 722 C CA . ILE A 1 97 ? -0.584 2.103 10.166 1.00 93.12 97 ILE A CA 1
ATOM 723 C C . ILE A 1 97 ? -0.440 3.394 9.354 1.00 93.12 97 ILE A C 1
ATOM 725 O O . ILE A 1 97 ? 0.081 3.351 8.244 1.00 93.12 97 ILE A O 1
ATOM 729 N N . ALA A 1 98 ? -0.790 4.552 9.922 1.00 93.25 98 ALA A N 1
ATOM 730 C CA . ALA A 1 98 ? -0.630 5.842 9.250 1.00 93.25 98 ALA A CA 1
ATOM 731 C C . ALA A 1 98 ? 0.834 6.120 8.854 1.00 93.25 98 ALA A C 1
ATOM 733 O O . ALA A 1 98 ? 1.103 6.557 7.734 1.00 93.25 98 ALA A O 1
ATOM 734 N N . GLY A 1 99 ? 1.788 5.802 9.737 1.00 96.88 99 GLY A N 1
ATOM 735 C CA . GLY A 1 99 ? 3.217 5.877 9.423 1.00 96.88 99 GLY A CA 1
ATOM 736 C C . GLY A 1 99 ? 3.618 4.962 8.261 1.00 96.88 99 GLY A C 1
ATOM 737 O O . GLY A 1 99 ? 4.297 5.402 7.337 1.00 96.88 99 GLY A O 1
ATOM 738 N N . LEU A 1 100 ? 3.144 3.711 8.256 1.00 95.12 100 LEU A N 1
ATOM 739 C CA . LEU A 1 100 ? 3.396 2.768 7.161 1.00 95.12 100 LEU A CA 1
ATOM 740 C C . LEU A 1 100 ? 2.799 3.247 5.832 1.00 95.12 100 LEU A C 1
ATOM 742 O O . LEU A 1 100 ? 3.460 3.138 4.804 1.00 95.12 100 LEU A O 1
ATOM 746 N N . LEU A 1 101 ? 1.585 3.803 5.838 1.00 94.88 101 LEU A N 1
ATOM 747 C CA . LEU A 1 101 ? 0.946 4.351 4.638 1.00 94.88 101 LEU A CA 1
ATOM 748 C C . LEU A 1 101 ? 1.733 5.536 4.065 1.00 94.88 101 LEU A C 1
ATOM 750 O O . LEU A 1 101 ? 1.924 5.613 2.852 1.00 94.88 101 LEU A O 1
ATOM 754 N N . SER A 1 102 ? 2.252 6.415 4.927 1.00 97.00 102 SER A N 1
ATOM 755 C CA . SER A 1 102 ? 3.147 7.502 4.513 1.00 97.00 102 SER A CA 1
ATOM 756 C C . SER A 1 102 ? 4.434 6.965 3.875 1.00 97.00 102 SER A C 1
ATOM 758 O O . SER A 1 102 ? 4.846 7.432 2.812 1.00 97.00 102 SER A O 1
ATOM 760 N N . ASP A 1 103 ? 5.052 5.950 4.482 1.00 96.81 103 ASP A N 1
ATOM 761 C CA . ASP A 1 103 ? 6.252 5.294 3.950 1.00 96.81 103 ASP A CA 1
ATOM 762 C C . ASP A 1 103 ? 5.995 4.610 2.596 1.00 96.81 103 ASP A C 1
ATOM 764 O O . ASP A 1 103 ? 6.841 4.676 1.698 1.00 96.81 103 ASP A O 1
ATOM 768 N N . ILE A 1 104 ? 4.836 3.960 2.434 1.00 96.56 104 ILE A N 1
ATOM 769 C CA . ILE A 1 104 ? 4.405 3.342 1.172 1.00 96.56 104 ILE A CA 1
ATOM 770 C C . ILE A 1 104 ? 4.247 4.419 0.100 1.00 96.56 104 ILE A C 1
ATOM 772 O O . ILE A 1 104 ? 4.784 4.262 -0.996 1.00 96.56 104 ILE A O 1
ATOM 776 N N . ALA A 1 105 ? 3.560 5.521 0.410 1.00 96.38 105 ALA A N 1
ATOM 777 C CA . ALA A 1 105 ? 3.348 6.618 -0.528 1.00 96.38 105 ALA A CA 1
ATOM 778 C C . ALA A 1 105 ? 4.677 7.231 -0.994 1.00 96.38 105 ALA A C 1
ATOM 780 O O . ALA A 1 105 ? 4.886 7.414 -2.194 1.00 96.38 105 ALA A O 1
ATOM 781 N N . ALA A 1 106 ? 5.607 7.473 -0.066 1.00 96.94 106 ALA A N 1
ATOM 782 C CA . ALA A 1 106 ? 6.936 7.982 -0.387 1.00 96.94 106 ALA A CA 1
ATOM 783 C C . ALA A 1 106 ? 7.733 7.005 -1.270 1.00 96.94 106 ALA A C 1
ATOM 785 O O . ALA A 1 106 ? 8.317 7.411 -2.275 1.00 96.94 106 ALA A O 1
ATOM 786 N N . ALA A 1 107 ? 7.733 5.709 -0.938 1.00 95.56 107 ALA A N 1
ATOM 787 C CA . ALA A 1 107 ? 8.410 4.691 -1.742 1.00 95.56 107 ALA A CA 1
ATOM 788 C C . ALA A 1 107 ? 7.799 4.568 -3.149 1.00 95.56 107 ALA A C 1
ATOM 790 O O . ALA A 1 107 ? 8.528 4.482 -4.137 1.00 95.56 107 ALA A O 1
ATOM 791 N N . ASN A 1 108 ? 6.471 4.615 -3.251 1.00 96.12 108 ASN A N 1
ATOM 792 C CA . ASN A 1 108 ? 5.768 4.544 -4.524 1.00 96.12 108 ASN A CA 1
ATOM 793 C C . ASN A 1 108 ? 6.038 5.773 -5.406 1.00 96.12 108 ASN A C 1
ATOM 795 O O . ASN A 1 108 ? 6.231 5.627 -6.609 1.00 96.12 108 ASN A O 1
ATOM 799 N N . ALA A 1 109 ? 6.129 6.972 -4.821 1.00 97.25 109 ALA A N 1
ATOM 800 C CA . ALA A 1 109 ? 6.499 8.185 -5.551 1.00 97.25 109 ALA A CA 1
ATOM 801 C C . ALA A 1 109 ? 7.906 8.079 -6.166 1.00 97.25 109 ALA A C 1
ATOM 803 O O . ALA A 1 109 ? 8.106 8.441 -7.324 1.00 97.25 109 ALA A O 1
ATOM 804 N N . VAL A 1 110 ? 8.868 7.517 -5.424 1.00 97.06 110 VAL A N 1
ATOM 805 C CA . VAL A 1 110 ? 10.218 7.244 -5.947 1.00 97.06 110 VAL A CA 1
ATOM 806 C C . VAL A 1 110 ? 10.169 6.238 -7.098 1.00 97.06 110 VAL A C 1
ATOM 808 O O . VAL A 1 110 ? 10.790 6.468 -8.134 1.00 97.06 110 VAL A O 1
ATOM 811 N N . ASN A 1 111 ? 9.423 5.140 -6.946 1.00 96.44 111 ASN A N 1
ATOM 812 C CA . ASN A 1 111 ? 9.279 4.132 -8.000 1.00 96.44 111 ASN A CA 1
ATOM 813 C C . ASN A 1 111 ? 8.648 4.718 -9.272 1.00 96.44 111 ASN A C 1
ATOM 815 O O . ASN A 1 111 ? 9.124 4.442 -10.372 1.00 96.44 111 ASN A O 1
ATOM 819 N N . ALA A 1 112 ? 7.615 5.550 -9.124 1.00 95.88 112 ALA A N 1
ATOM 820 C CA . ALA A 1 112 ? 6.962 6.233 -10.235 1.00 95.88 112 ALA A CA 1
ATOM 821 C C . ALA A 1 112 ? 7.921 7.185 -10.968 1.00 95.88 112 ALA A C 1
ATOM 823 O O . ALA A 1 112 ? 7.946 7.185 -12.196 1.00 95.88 112 ALA A O 1
ATOM 824 N N . GLY A 1 113 ? 8.748 7.935 -10.229 1.00 97.12 113 GLY A N 1
ATOM 825 C CA . GLY A 1 113 ? 9.788 8.787 -10.811 1.00 97.12 113 GLY A CA 1
ATOM 826 C C . GLY A 1 113 ? 10.796 7.991 -11.641 1.00 97.12 113 GLY A C 1
ATOM 827 O O . GLY A 1 113 ? 11.006 8.299 -12.808 1.00 97.12 113 GLY A O 1
ATOM 828 N N . LEU A 1 114 ? 11.337 6.900 -11.085 1.00 95.75 114 LEU A N 1
ATOM 829 C CA . LEU A 1 114 ? 12.294 6.039 -11.793 1.00 95.75 114 LEU A CA 1
ATOM 830 C C . LEU A 1 114 ? 11.713 5.437 -13.081 1.00 95.75 114 LEU A C 1
ATOM 832 O O . LEU A 1 114 ? 12.398 5.375 -14.100 1.00 95.75 114 LEU A O 1
ATOM 836 N N . LEU A 1 115 ? 10.454 4.992 -13.041 1.00 95.25 115 LEU A N 1
ATOM 837 C CA . LEU A 1 115 ? 9.762 4.482 -14.225 1.00 95.25 115 LEU A CA 1
ATOM 838 C C . LEU A 1 115 ? 9.530 5.588 -15.261 1.00 95.25 115 LEU A C 1
ATOM 840 O O . LEU A 1 115 ? 9.734 5.353 -16.450 1.00 95.25 115 LEU A O 1
ATOM 844 N N . GLY A 1 116 ? 9.146 6.789 -14.822 1.00 95.94 116 GLY A N 1
ATOM 845 C CA . GLY A 1 116 ? 8.970 7.950 -15.695 1.00 95.94 116 GLY A CA 1
ATOM 846 C C . GLY A 1 116 ? 10.263 8.366 -16.401 1.00 95.94 116 GLY A C 1
ATOM 847 O O . GLY A 1 116 ? 10.256 8.591 -17.613 1.00 95.94 116 GLY A O 1
ATOM 848 N N . ASP A 1 117 ? 11.381 8.394 -15.674 1.00 95.31 117 ASP A N 1
ATOM 849 C CA . ASP A 1 117 ? 12.704 8.697 -16.229 1.00 95.31 117 ASP A CA 1
ATOM 850 C C . ASP A 1 117 ? 13.135 7.637 -17.254 1.00 95.31 117 ASP A C 1
ATOM 852 O O . ASP A 1 117 ? 13.596 7.971 -18.348 1.00 95.31 117 ASP A O 1
ATOM 856 N N . ALA A 1 118 ? 12.935 6.353 -16.934 1.00 92.56 118 ALA A N 1
ATOM 857 C CA . ALA A 1 118 ? 13.262 5.245 -17.828 1.00 92.56 118 ALA A CA 1
ATOM 858 C C . ALA A 1 118 ? 12.441 5.284 -19.127 1.00 92.56 118 ALA A C 1
ATOM 860 O O . ALA A 1 118 ? 13.001 5.133 -20.213 1.00 92.56 118 ALA A O 1
ATOM 861 N N . LEU A 1 119 ? 11.130 5.531 -19.031 1.00 93.94 119 LEU A N 1
ATOM 862 C CA . LEU A 1 119 ? 10.253 5.675 -20.196 1.00 93.94 119 LEU A CA 1
ATOM 863 C C . LEU A 1 119 ? 10.655 6.877 -21.055 1.00 93.94 119 LEU A C 1
ATOM 865 O O . LEU A 1 119 ? 10.782 6.744 -22.268 1.00 93.94 119 LEU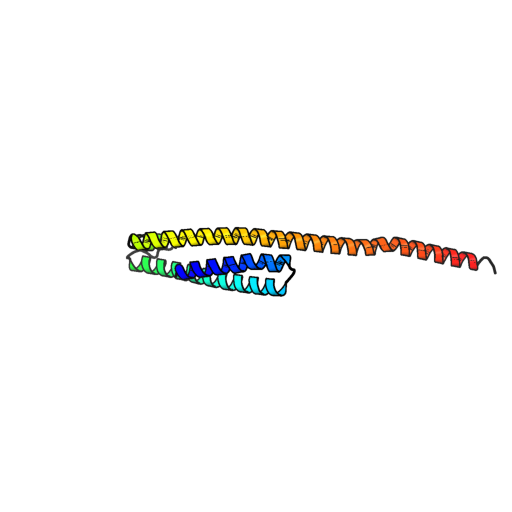 A O 1
ATOM 869 N N . SER A 1 120 ? 10.942 8.019 -20.427 1.00 95.50 120 SER A N 1
ATOM 870 C CA . SER A 1 120 ? 11.387 9.227 -21.135 1.00 95.50 120 SER A CA 1
ATOM 871 C C . SER A 1 120 ? 12.698 8.996 -21.890 1.00 95.50 120 SER A C 1
ATOM 873 O O . SER A 1 120 ? 12.859 9.445 -23.024 1.00 95.50 120 SER A O 1
ATOM 875 N N . TYR A 1 121 ? 13.643 8.273 -21.282 1.00 94.19 121 TYR A N 1
ATOM 876 C CA . TYR A 1 121 ? 14.885 7.886 -21.946 1.00 94.19 121 TYR A CA 1
ATOM 877 C C . TYR A 1 121 ? 14.623 6.991 -23.166 1.00 94.19 121 TYR A C 1
ATOM 879 O O . TYR A 1 121 ? 15.136 7.278 -24.248 1.00 94.19 121 TYR A O 1
ATOM 887 N N . ILE A 1 122 ? 13.801 5.948 -23.014 1.00 92.25 122 ILE A N 1
ATOM 888 C CA . ILE A 1 122 ? 13.452 5.028 -24.106 1.00 92.25 122 ILE A CA 1
ATOM 889 C C . ILE A 1 122 ? 12.781 5.784 -25.260 1.00 92.25 122 ILE A C 1
ATOM 891 O O . ILE A 1 122 ? 13.209 5.638 -26.404 1.00 92.25 122 ILE A O 1
ATOM 895 N N . ASP A 1 123 ? 11.802 6.642 -24.972 1.00 94.06 123 ASP A N 1
ATOM 896 C CA . ASP A 1 123 ? 11.104 7.444 -25.983 1.00 94.06 123 ASP A CA 1
ATOM 897 C C . ASP A 1 123 ? 12.061 8.359 -26.757 1.00 94.06 123 ASP A C 1
ATOM 899 O O . ASP A 1 123 ? 11.968 8.474 -27.982 1.00 94.06 123 ASP A O 1
ATOM 903 N N . ASN A 1 124 ? 13.019 8.985 -26.067 1.00 93.38 124 ASN A N 1
ATOM 90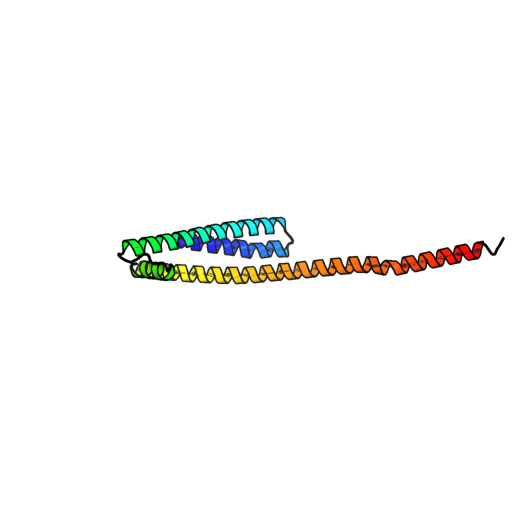4 C CA . ASN A 1 124 ? 14.034 9.818 -26.710 1.00 93.38 124 ASN A CA 1
ATOM 905 C C . ASN A 1 124 ? 14.936 9.005 -27.647 1.00 93.38 124 ASN A C 1
ATOM 907 O O . ASN A 1 124 ? 15.233 9.457 -28.752 1.00 93.38 124 ASN A O 1
ATOM 911 N N . ILE A 1 125 ? 15.345 7.800 -27.241 1.00 93.12 125 ILE A N 1
ATOM 912 C CA . ILE A 1 125 ? 16.155 6.911 -28.083 1.00 93.12 125 ILE A CA 1
ATOM 913 C C . ILE A 1 125 ? 15.367 6.448 -29.311 1.00 93.12 125 ILE A C 1
ATOM 915 O O . ILE A 1 125 ? 15.891 6.502 -30.422 1.00 93.12 125 ILE A O 1
ATOM 919 N N . VAL A 1 126 ? 14.102 6.055 -29.142 1.00 92.31 126 VAL A N 1
ATOM 920 C CA . VAL A 1 126 ? 13.228 5.668 -30.260 1.00 92.31 126 VAL A CA 1
ATOM 921 C C . VAL A 1 126 ? 13.085 6.817 -31.261 1.00 92.31 126 VAL A C 1
ATOM 923 O O . VAL A 1 126 ? 13.217 6.595 -32.463 1.00 92.31 126 VAL A O 1
ATOM 926 N N . ARG A 1 127 ? 12.888 8.053 -30.782 1.00 90.50 127 ARG A N 1
ATOM 927 C CA . ARG A 1 127 ? 12.829 9.247 -31.641 1.00 90.50 127 ARG A CA 1
ATOM 928 C C . ARG A 1 127 ? 14.128 9.486 -32.402 1.00 90.50 127 ARG A C 1
ATOM 930 O O . ARG A 1 127 ? 14.065 9.747 -33.597 1.00 90.50 127 ARG A O 1
ATOM 937 N N . LEU A 1 128 ? 15.280 9.378 -31.737 1.00 91.56 128 LEU A N 1
ATOM 938 C CA . LEU A 1 128 ? 16.590 9.567 -32.370 1.00 91.56 128 LEU A CA 1
ATOM 939 C C . LEU A 1 128 ? 16.841 8.546 -33.485 1.00 91.56 128 LEU A C 1
ATOM 941 O O . LEU A 1 128 ? 17.323 8.916 -34.555 1.00 91.56 128 LEU A O 1
ATOM 945 N N . ILE A 1 129 ? 16.489 7.279 -33.252 1.00 85.38 129 ILE A N 1
ATOM 946 C CA . ILE A 1 129 ? 16.607 6.220 -34.262 1.00 85.38 129 ILE A CA 1
ATOM 947 C C . ILE A 1 129 ? 15.673 6.511 -35.442 1.00 85.38 129 ILE A C 1
ATOM 949 O O . ILE A 1 129 ? 16.121 6.504 -36.584 1.00 85.38 129 ILE A O 1
ATOM 953 N N . ALA A 1 130 ? 14.407 6.842 -35.171 1.00 85.50 130 ALA A N 1
ATOM 954 C CA . ALA A 1 130 ? 13.438 7.163 -36.216 1.00 85.50 130 ALA A CA 1
ATOM 955 C C . ALA A 1 130 ? 13.861 8.381 -37.062 1.00 85.50 130 ALA A C 1
ATOM 957 O O . ALA A 1 130 ? 13.706 8.358 -38.279 1.00 85.50 130 ALA A O 1
ATOM 958 N N . SER A 1 131 ? 14.450 9.418 -36.449 1.00 76.50 131 SER A N 1
ATOM 959 C CA . SER A 1 131 ? 14.974 10.580 -37.184 1.00 76.50 131 SER A CA 1
ATOM 960 C C . SER A 1 131 ? 16.245 10.275 -37.983 1.00 76.50 131 SER A C 1
ATOM 962 O O . SER A 1 131 ? 16.459 10.852 -39.045 1.00 76.50 131 SER A O 1
ATOM 964 N N . ALA A 1 132 ? 17.090 9.353 -37.509 1.00 68.19 132 ALA A N 1
ATOM 965 C CA . ALA A 1 132 ? 18.302 8.961 -38.228 1.00 68.19 132 ALA A CA 1
ATOM 966 C C . ALA A 1 132 ? 17.986 8.224 -39.544 1.00 68.19 132 ALA A C 1
ATOM 968 O O . ALA A 1 132 ? 18.715 8.380 -40.525 1.00 68.19 132 ALA A O 1
ATOM 969 N N . ASP A 1 133 ? 16.883 7.471 -39.592 1.00 59.34 133 ASP A N 1
ATOM 970 C CA . ASP A 1 133 ? 16.403 6.828 -40.822 1.00 59.34 133 ASP A CA 1
ATOM 971 C C . ASP A 1 133 ? 15.884 7.845 -41.859 1.00 59.34 133 ASP A C 1
ATOM 973 O O . ASP A 1 133 ? 16.046 7.630 -43.064 1.00 59.34 133 ASP A O 1
ATOM 977 N N . GLU A 1 134 ? 15.337 8.987 -41.426 1.00 55.31 134 GLU A N 1
ATOM 978 C CA . GLU A 1 134 ? 14.939 10.083 -42.324 1.00 55.31 134 GLU A CA 1
ATOM 979 C C . GLU A 1 134 ? 16.153 10.851 -42.884 1.00 55.31 134 GLU A C 1
ATOM 981 O O . GLU A 1 134 ? 16.204 11.141 -44.086 1.00 55.31 134 GLU A O 1
ATOM 986 N N . ASP A 1 135 ? 17.180 11.108 -42.067 1.00 53.94 135 ASP A N 1
ATOM 987 C CA . ASP A 1 135 ? 18.398 11.822 -42.488 1.00 53.94 135 ASP A CA 1
ATOM 988 C C . ASP A 1 135 ? 19.331 10.977 -43.382 1.00 53.94 135 ASP A C 1
ATOM 990 O O . ASP A 1 135 ? 20.053 11.516 -44.233 1.00 53.94 135 ASP A O 1
ATOM 994 N N . ASN A 1 136 ? 19.251 9.642 -43.314 1.00 50.72 136 ASN A N 1
ATOM 995 C CA . ASN A 1 136 ? 19.940 8.735 -44.246 1.00 50.72 136 ASN A CA 1
ATOM 996 C C . ASN A 1 136 ? 19.451 8.874 -45.712 1.00 50.72 136 ASN A C 1
ATOM 998 O O . ASN A 1 136 ? 20.078 8.362 -46.650 1.00 50.72 136 ASN A O 1
ATOM 1002 N N . SER A 1 137 ? 18.372 9.634 -45.950 1.00 51.72 137 SER A N 1
ATOM 1003 C CA . SER A 1 137 ? 17.917 10.052 -47.284 1.00 51.72 137 SER A CA 1
ATOM 1004 C C . SER A 1 137 ? 18.938 10.939 -48.015 1.00 51.72 137 SER A C 1
ATOM 1006 O O . SER A 1 137 ? 18.980 10.930 -49.249 1.00 51.72 137 SER A O 1
ATOM 1008 N N . ILE A 1 138 ? 19.795 11.679 -47.297 1.00 52.62 138 ILE A N 1
ATOM 1009 C CA . ILE A 1 138 ? 20.773 12.591 -47.916 1.00 52.62 138 ILE A CA 1
ATOM 1010 C C . ILE A 1 138 ? 21.880 11.802 -48.635 1.00 52.62 138 ILE A C 1
ATOM 1012 O O . ILE A 1 138 ? 22.190 12.101 -49.791 1.00 52.62 138 ILE A O 1
ATOM 1016 N N . TYR A 1 139 ? 22.402 10.733 -48.024 1.00 53.78 139 TYR A N 1
ATOM 1017 C CA . TYR A 1 139 ? 23.387 9.856 -48.671 1.00 53.78 139 TYR A CA 1
ATOM 1018 C C . TYR A 1 139 ? 22.783 9.043 -49.826 1.00 53.78 139 TYR A C 1
ATOM 1020 O O . TYR A 1 139 ? 23.437 8.859 -50.854 1.00 53.78 139 TYR A O 1
ATOM 1028 N N . SER A 1 140 ? 21.509 8.641 -49.728 1.00 51.56 140 SER A N 1
ATOM 1029 C CA . SER A 1 140 ? 20.798 8.014 -50.854 1.00 51.56 140 SER A CA 1
ATOM 1030 C C . SER A 1 140 ? 20.590 8.974 -52.033 1.00 51.56 140 SER A C 1
ATOM 1032 O O . SER A 1 140 ? 20.765 8.570 -53.181 1.00 51.56 140 SER A O 1
ATOM 1034 N N . ARG A 1 141 ? 20.275 10.257 -51.795 1.00 50.91 141 ARG A N 1
ATOM 103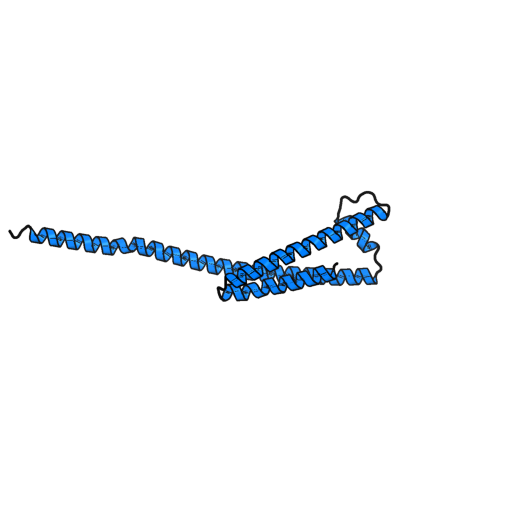5 C CA . ARG A 1 141 ? 20.143 11.251 -52.880 1.00 50.91 141 ARG A CA 1
ATOM 1036 C C . ARG A 1 141 ? 21.477 11.565 -53.551 1.00 50.91 141 ARG A C 1
ATOM 1038 O O . ARG A 1 141 ? 21.507 11.649 -54.776 1.00 50.91 141 ARG A O 1
ATOM 1045 N N . LEU A 1 142 ? 22.570 11.672 -52.794 1.00 53.22 142 LEU A N 1
ATOM 1046 C CA . LEU A 1 142 ? 23.912 11.850 -53.362 1.00 53.22 142 LEU A CA 1
ATOM 1047 C C . LEU A 1 142 ? 24.345 10.639 -54.204 1.00 53.22 142 LEU A C 1
ATOM 1049 O O . LEU A 1 142 ? 24.803 10.820 -55.329 1.00 53.22 142 LEU A O 1
ATOM 1053 N N . GLY A 1 143 ? 24.096 9.410 -53.740 1.00 56.28 143 GLY A N 1
ATOM 1054 C CA . GLY A 1 143 ? 24.396 8.197 -54.511 1.00 56.28 143 GLY A CA 1
ATOM 1055 C C . GLY A 1 143 ? 23.514 7.985 -55.754 1.00 56.28 143 GLY A C 1
ATOM 1056 O O . GLY A 1 143 ? 23.921 7.285 -56.681 1.00 56.28 143 GLY A O 1
ATOM 1057 N N . ILE A 1 144 ? 22.311 8.574 -55.801 1.00 58.06 144 ILE A N 1
ATOM 1058 C CA . ILE A 1 144 ? 21.437 8.571 -56.992 1.00 58.06 144 ILE A CA 1
ATOM 1059 C C . ILE A 1 144 ? 21.875 9.641 -58.002 1.00 58.06 144 ILE A C 1
ATOM 1061 O O . ILE A 1 144 ? 21.826 9.393 -59.209 1.00 58.06 144 ILE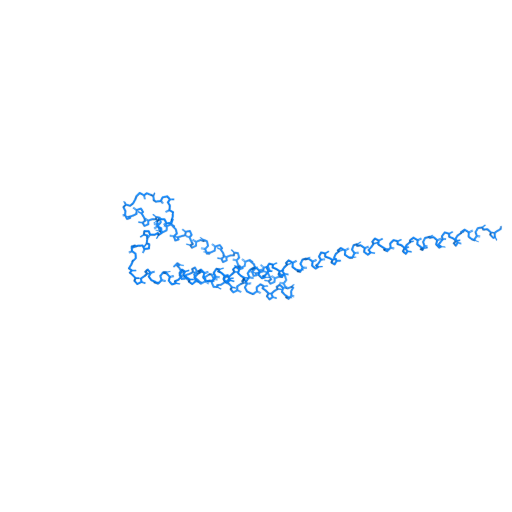 A O 1
ATOM 1065 N N . LEU A 1 145 ? 22.313 10.812 -57.532 1.00 57.12 145 LEU A N 1
ATOM 1066 C CA . LEU A 1 145 ? 22.837 11.875 -58.394 1.00 57.12 145 LEU A CA 1
ATOM 1067 C C . LEU A 1 145 ? 24.145 11.453 -59.077 1.00 57.12 145 LEU A C 1
ATOM 1069 O O . LEU A 1 145 ? 24.279 11.647 -60.283 1.00 57.12 145 LEU A O 1
ATOM 1073 N N . ASP A 1 146 ? 25.046 10.789 -58.352 1.00 55.38 146 ASP A N 1
ATOM 1074 C CA . ASP A 1 146 ? 26.323 10.304 -58.894 1.00 55.38 146 ASP A CA 1
ATOM 1075 C C . ASP A 1 146 ? 26.133 9.185 -59.941 1.00 55.38 146 ASP A C 1
ATOM 1077 O O . ASP A 1 146 ? 26.788 9.149 -60.986 1.00 55.38 146 ASP A O 1
ATOM 1081 N N . ARG A 1 147 ? 25.130 8.316 -59.736 1.00 53.75 147 ARG A N 1
ATOM 1082 C CA . ARG A 1 147 ? 24.753 7.277 -60.710 1.00 53.75 147 ARG A CA 1
ATOM 1083 C C . ARG A 1 147 ? 24.149 7.850 -61.994 1.00 53.75 147 ARG A C 1
ATOM 1085 O O . ARG A 1 147 ? 24.429 7.333 -63.071 1.00 53.75 147 ARG A O 1
ATOM 1092 N N . LYS A 1 148 ? 23.335 8.907 -61.894 1.00 57.50 148 LYS A N 1
ATOM 1093 C CA . LYS A 1 148 ? 22.769 9.601 -63.066 1.00 57.50 148 LYS A CA 1
ATOM 1094 C C . LYS A 1 148 ? 23.819 10.405 -63.830 1.00 57.50 148 LYS A C 1
ATOM 1096 O O . LYS A 1 148 ? 23.785 10.411 -65.055 1.00 57.50 148 LYS A O 1
ATOM 1101 N N . ALA A 1 149 ? 24.759 11.045 -63.134 1.00 56.94 149 ALA A N 1
ATOM 1102 C CA . ALA A 1 149 ? 25.884 11.727 -63.774 1.00 56.94 149 ALA A CA 1
ATOM 1103 C C . ALA A 1 149 ? 26.797 10.730 -64.510 1.00 56.94 149 ALA A C 1
ATOM 1105 O O . ALA A 1 149 ? 27.195 10.975 -65.646 1.00 56.94 149 ALA A O 1
ATOM 1106 N N . SER A 1 150 ? 27.042 9.566 -63.903 1.00 54.94 150 SER A N 1
ATOM 1107 C CA . SER A 1 150 ? 27.831 8.495 -64.518 1.00 54.94 150 SER A CA 1
ATOM 1108 C C . SER A 1 150 ? 27.142 7.850 -65.727 1.00 54.94 150 SER A C 1
ATOM 1110 O O . SER A 1 150 ? 27.832 7.479 -66.666 1.00 54.94 150 SER A O 1
ATOM 1112 N N . SER A 1 151 ? 25.806 7.727 -65.759 1.00 55.47 151 SER A N 1
ATOM 1113 C CA . SER A 1 151 ? 25.115 7.191 -66.946 1.00 55.47 151 SER A CA 1
ATOM 1114 C C . SER A 1 151 ? 25.005 8.208 -68.085 1.00 55.47 151 SER A C 1
ATOM 1116 O O . SER A 1 151 ? 25.038 7.813 -69.242 1.00 55.47 151 SER A O 1
ATOM 1118 N N . ALA A 1 152 ? 24.904 9.505 -67.778 1.00 56.41 152 ALA A N 1
ATOM 1119 C CA . ALA A 1 152 ? 24.868 10.561 -68.792 1.00 56.41 152 ALA A CA 1
ATOM 1120 C C . ALA A 1 152 ? 26.225 10.751 -69.497 1.00 56.41 152 ALA A C 1
ATOM 1122 O O . ALA A 1 152 ? 26.260 11.052 -70.682 1.00 56.41 152 ALA A O 1
ATOM 1123 N N . ALA A 1 153 ? 27.342 10.530 -68.796 1.00 55.66 153 ALA A N 1
ATOM 1124 C CA . ALA A 1 153 ? 28.682 10.637 -69.379 1.00 55.66 153 ALA A CA 1
ATOM 1125 C C . ALA A 1 153 ? 29.052 9.474 -70.325 1.00 55.66 153 ALA A C 1
ATOM 1127 O O . ALA A 1 153 ? 29.990 9.604 -71.108 1.00 55.66 153 ALA A O 1
ATOM 1128 N N . VAL A 1 154 ? 28.345 8.340 -70.253 1.00 55.97 154 VAL A N 1
ATOM 1129 C CA . VAL A 1 154 ? 28.614 7.158 -71.092 1.00 55.97 154 VAL A CA 1
ATOM 1130 C C . VAL A 1 154 ? 27.871 7.231 -72.434 1.00 55.97 154 VAL A C 1
ATOM 1132 O O . VAL A 1 154 ? 28.401 6.752 -73.431 1.00 55.97 154 VAL A O 1
ATOM 1135 N N . ASP A 1 155 ? 26.711 7.893 -72.500 1.00 53.28 155 ASP A N 1
ATOM 1136 C CA . ASP A 1 155 ? 25.931 8.034 -73.745 1.00 53.28 155 ASP A CA 1
ATOM 1137 C C . ASP A 1 155 ? 26.495 9.083 -74.728 1.00 53.28 155 ASP A C 1
ATOM 1139 O O . ASP A 1 155 ? 26.213 9.007 -75.920 1.00 53.28 155 ASP A O 1
ATOM 1143 N N . ASP A 1 156 ? 27.344 10.015 -74.277 1.00 51.97 156 ASP A N 1
ATOM 1144 C CA . ASP A 1 156 ? 27.957 11.056 -75.130 1.00 51.97 156 ASP A CA 1
ATOM 1145 C C . ASP A 1 156 ? 29.282 10.618 -75.803 1.00 51.97 156 ASP A C 1
ATOM 1147 O O . ASP A 1 156 ? 29.983 11.433 -76.406 1.00 51.97 156 ASP A O 1
ATOM 1151 N N . THR A 1 157 ? 29.662 9.335 -75.707 1.00 53.25 157 THR A N 1
ATOM 1152 C CA . THR A 1 157 ? 30.931 8.804 -76.265 1.00 53.25 157 THR A CA 1
ATOM 1153 C C . THR A 1 157 ? 30.767 7.690 -77.311 1.00 53.25 157 THR A C 1
ATOM 1155 O O . THR A 1 157 ? 31.738 6.986 -77.597 1.00 53.25 157 THR A O 1
ATOM 1158 N N . ALA A 1 158 ? 29.580 7.548 -77.914 1.00 42.34 158 ALA A N 1
ATOM 1159 C CA . ALA A 1 158 ? 29.300 6.581 -78.986 1.00 42.34 158 ALA A CA 1
ATOM 1160 C C . ALA A 1 158 ? 29.266 7.213 -80.388 1.00 42.34 158 ALA A C 1
ATOM 1162 O O . ALA A 1 158 ? 28.666 8.300 -80.544 1.00 42.34 158 ALA A O 1
#

Radius of gyration: 31.66 Å; chains: 1; bounding box: 62×23×107 Å